Protein AF-A0A7J2RHS8-F1 (afdb_monomer_lite)

pLDDT: mean 70.83, std 19.3, range [36.78, 95.56]

Structure (mmCIF, N/CA/C/O backbone):
data_AF-A0A7J2RHS8-F1
#
_entry.id   AF-A0A7J2RHS8-F1
#
loop_
_atom_site.group_PDB
_atom_site.id
_atom_site.type_symbol
_atom_site.label_atom_id
_atom_site.label_alt_id
_atom_site.lab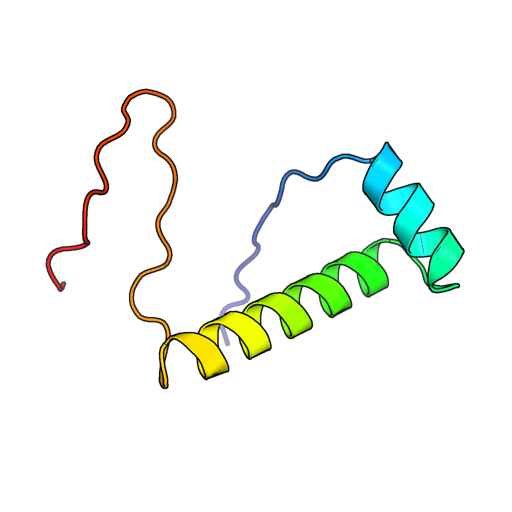el_comp_id
_atom_site.label_asym_id
_atom_site.label_entity_id
_atom_site.label_seq_id
_atom_site.pdbx_PDB_ins_code
_atom_site.Cartn_x
_atom_site.Cartn_y
_atom_site.Cartn_z
_atom_site.occupancy
_atom_site.B_iso_or_equiv
_atom_site.auth_seq_id
_atom_site.auth_comp_id
_atom_site.auth_asym_id
_atom_site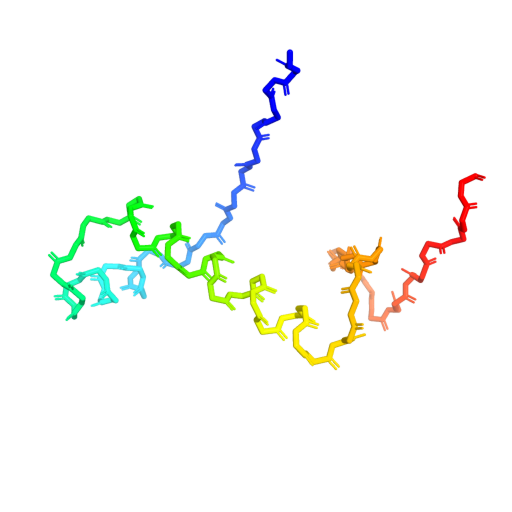.auth_atom_id
_atom_site.pdbx_PDB_model_num
ATOM 1 N N . MET A 1 1 ? 24.885 11.367 1.254 1.00 55.72 1 MET A N 1
ATOM 2 C CA . MET A 1 1 ? 23.644 10.854 0.625 1.00 55.72 1 MET A CA 1
ATOM 3 C C . MET A 1 1 ? 22.586 11.950 0.623 1.00 55.72 1 MET A C 1
ATOM 5 O O . MET A 1 1 ? 22.231 12.424 1.697 1.00 55.72 1 MET A O 1
ATOM 9 N N . LYS A 1 2 ? 22.103 12.388 -0.548 1.00 65.69 2 LYS A N 1
ATOM 10 C CA . LYS A 1 2 ? 20.952 13.305 -0.621 1.00 65.69 2 LYS A CA 1
ATOM 11 C C . LYS A 1 2 ? 19.691 12.537 -0.211 1.00 65.69 2 LYS A C 1
ATOM 13 O O . LYS A 1 2 ? 19.430 11.466 -0.747 1.00 65.69 2 LYS A O 1
ATOM 18 N N . LYS A 1 3 ? 18.929 13.063 0.750 1.00 67.88 3 LYS A N 1
ATOM 19 C CA . LYS A 1 3 ? 17.622 12.506 1.121 1.00 67.88 3 LYS A CA 1
ATOM 20 C C . LYS A 1 3 ? 16.585 13.018 0.125 1.00 67.88 3 LYS A C 1
ATOM 22 O O . LYS A 1 3 ? 16.373 14.223 0.039 1.00 67.88 3 LYS A O 1
ATOM 27 N N . ILE A 1 4 ? 15.955 12.111 -0.615 1.00 75.69 4 ILE A N 1
ATOM 28 C CA . ILE A 1 4 ? 14.827 12.435 -1.490 1.00 75.69 4 ILE A CA 1
ATOM 29 C C . ILE A 1 4 ? 13.547 12.237 -0.677 1.00 75.69 4 ILE A C 1
ATOM 31 O O . ILE A 1 4 ? 13.366 11.201 -0.038 1.00 75.69 4 ILE A O 1
ATOM 35 N N . LYS A 1 5 ? 12.674 13.247 -0.668 1.00 76.94 5 LYS A N 1
ATOM 36 C CA . LYS A 1 5 ? 11.348 13.164 -0.051 1.00 76.94 5 LYS A CA 1
ATOM 37 C C . LYS A 1 5 ? 10.321 12.937 -1.153 1.00 76.94 5 LYS A C 1
ATOM 39 O O . LYS A 1 5 ? 10.202 13.761 -2.053 1.00 76.94 5 LYS A O 1
ATOM 44 N N . ILE A 1 6 ? 9.582 11.837 -1.056 1.00 71.75 6 ILE A N 1
ATOM 45 C CA . ILE A 1 6 ? 8.511 11.484 -1.989 1.00 71.75 6 ILE A CA 1
ATOM 46 C C . ILE A 1 6 ? 7.185 11.575 -1.235 1.00 71.75 6 ILE A C 1
ATOM 48 O O . ILE A 1 6 ? 7.050 11.021 -0.144 1.00 71.75 6 ILE A O 1
ATOM 52 N N . SER A 1 7 ? 6.221 12.291 -1.811 1.00 78.44 7 SER A N 1
ATOM 53 C CA . SER A 1 7 ? 4.850 12.371 -1.304 1.00 78.44 7 SER A CA 1
ATOM 54 C C . SER A 1 7 ? 3.954 11.477 -2.153 1.00 78.44 7 SER A C 1
ATOM 56 O O . SER A 1 7 ? 3.934 11.614 -3.376 1.00 78.44 7 SER A O 1
ATOM 58 N N . VAL A 1 8 ? 3.203 10.587 -1.510 1.00 73.19 8 VAL A N 1
ATOM 59 C CA . VAL A 1 8 ? 2.251 9.683 -2.168 1.00 73.19 8 VAL A CA 1
ATOM 60 C C . VAL A 1 8 ? 0.839 9.961 -1.672 1.00 73.19 8 VAL A C 1
ATOM 62 O O . VAL A 1 8 ? 0.633 10.247 -0.494 1.00 73.19 8 VAL A O 1
ATOM 65 N N . TRP A 1 9 ? -0.130 9.877 -2.578 1.00 81.88 9 TRP A N 1
ATOM 66 C CA . TRP A 1 9 ? -1.548 9.938 -2.238 1.00 81.88 9 TRP A CA 1
ATOM 67 C C . TRP A 1 9 ? -2.062 8.517 -2.063 1.00 81.88 9 TRP A C 1
ATOM 69 O O . TRP A 1 9 ? -1.871 7.675 -2.938 1.00 81.88 9 TRP A O 1
ATOM 79 N N . VAL A 1 10 ? -2.701 8.254 -0.930 1.00 83.44 10 VAL A N 1
AT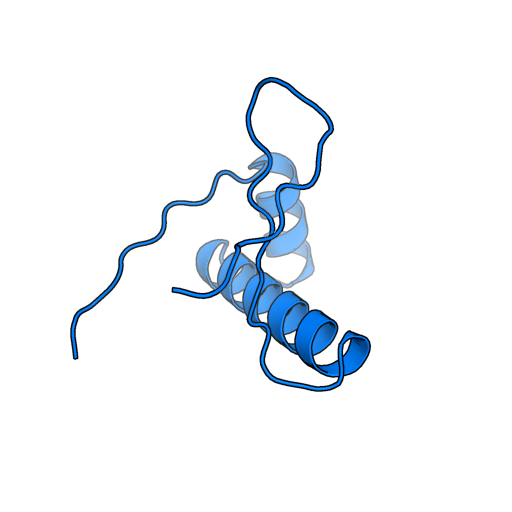OM 80 C CA . VAL A 1 10 ? -3.248 6.941 -0.584 1.00 83.44 10 VAL A CA 1
ATOM 81 C C . VAL A 1 10 ? -4.693 7.098 -0.141 1.00 83.44 10 VAL A C 1
ATOM 83 O O . VAL A 1 10 ? -5.061 8.117 0.442 1.00 83.44 10 VAL A O 1
ATOM 86 N N . ASN A 1 11 ? -5.515 6.086 -0.407 1.00 92.75 11 ASN A N 1
ATOM 87 C CA . ASN A 1 11 ? -6.854 6.024 0.159 1.00 92.75 11 ASN A CA 1
ATOM 88 C C . ASN A 1 11 ? -6.738 5.716 1.663 1.00 92.75 11 ASN A C 1
ATOM 90 O O . ASN A 1 11 ? -6.278 4.641 2.055 1.00 92.75 11 ASN A O 1
ATOM 94 N N . GLU A 1 12 ? -7.135 6.675 2.499 1.00 92.00 12 GLU A N 1
ATOM 95 C CA . GLU A 1 12 ? -6.995 6.588 3.954 1.00 92.00 12 GLU A CA 1
ATOM 96 C C . GLU A 1 12 ? -7.797 5.427 4.558 1.00 92.00 12 GLU A C 1
ATOM 98 O O . GLU A 1 12 ? -7.318 4.747 5.467 1.00 92.00 12 GLU A O 1
ATOM 103 N N . GLU A 1 13 ? -8.997 5.160 4.045 1.00 95.25 13 GLU A N 1
ATOM 104 C CA . GLU A 1 13 ? -9.866 4.096 4.550 1.00 95.25 13 GLU A CA 1
ATOM 105 C C . GLU A 1 13 ? -9.262 2.713 4.278 1.00 95.25 13 GLU A C 1
ATOM 107 O O . GLU A 1 13 ? -9.173 1.870 5.178 1.00 95.25 13 GLU A O 1
ATOM 112 N N . GLN A 1 14 ? -8.753 2.505 3.061 1.00 93.81 14 GLN A N 1
ATOM 113 C CA . GLN A 1 14 ? -8.050 1.274 2.701 1.00 93.81 14 GLN A CA 1
ATOM 114 C C . GLN A 1 14 ? -6.771 1.096 3.520 1.00 93.81 14 GLN A C 1
ATOM 116 O O . GLN A 1 14 ? -6.509 -0.004 4.011 1.00 93.81 14 GLN A O 1
ATOM 121 N N . LEU A 1 15 ? -6.007 2.174 3.725 1.00 92.50 15 LEU A N 1
ATOM 122 C CA . LEU A 1 15 ? -4.797 2.130 4.540 1.00 92.50 15 LEU A CA 1
ATOM 123 C C . LEU A 1 15 ? -5.113 1.754 5.991 1.00 92.50 15 LEU A C 1
ATOM 125 O O . LEU A 1 15 ? -4.429 0.899 6.553 1.00 92.50 15 LEU A O 1
ATOM 129 N N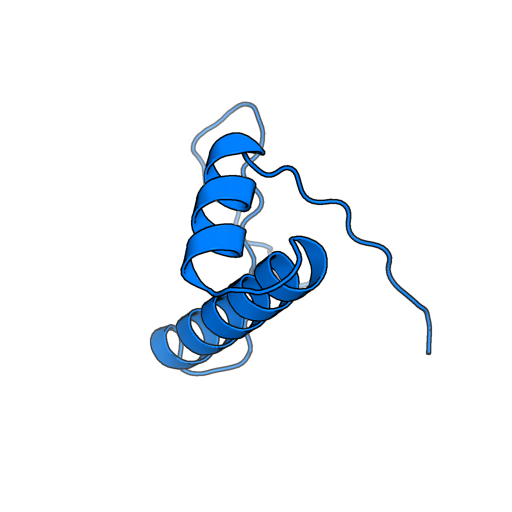 . LYS A 1 16 ? -6.156 2.338 6.592 1.00 94.19 16 LYS A N 1
ATOM 130 C CA . LYS A 1 16 ? -6.598 1.995 7.955 1.00 94.19 16 LYS A CA 1
ATOM 131 C C . LYS A 1 16 ? -7.016 0.533 8.060 1.00 94.19 16 LYS A C 1
ATOM 133 O O . LYS A 1 16 ? -6.592 -0.152 8.992 1.00 94.19 16 LYS A O 1
ATOM 138 N N . LYS A 1 17 ? -7.806 0.043 7.098 1.00 95.56 17 LYS A N 1
ATOM 139 C CA . LYS A 1 17 ? -8.238 -1.360 7.057 1.00 95.56 17 LYS A CA 1
ATOM 140 C C . LYS A 1 17 ? -7.035 -2.301 6.982 1.00 95.56 17 LYS A C 1
ATOM 142 O O . LYS A 1 17 ? -6.934 -3.210 7.800 1.00 95.56 17 LYS A O 1
ATOM 147 N N . LEU A 1 18 ? -6.104 -2.037 6.065 1.00 91.62 18 LEU A N 1
ATOM 148 C CA . LEU A 1 18 ? -4.902 -2.850 5.886 1.00 91.62 18 LEU A CA 1
ATOM 149 C C . LEU A 1 18 ? -3.991 -2.814 7.121 1.00 91.62 18 LEU A C 1
ATOM 151 O O . LEU A 1 18 ? -3.551 -3.861 7.584 1.00 91.62 18 LEU A O 1
ATOM 155 N N . SER A 1 19 ? -3.775 -1.628 7.696 1.00 93.00 19 SER A N 1
ATOM 156 C CA . SER A 1 19 ? -2.977 -1.441 8.919 1.00 93.00 19 SER A CA 1
ATOM 157 C C . SER A 1 19 ? -3.539 -2.267 10.079 1.00 93.00 19 SER A C 1
ATOM 159 O O . SER A 1 19 ? -2.799 -2.965 10.769 1.00 93.00 19 SER A O 1
ATOM 161 N N . LYS A 1 20 ? -4.869 -2.259 10.249 1.00 94.38 20 LYS A N 1
ATOM 162 C CA . LYS A 1 20 ? -5.557 -3.066 11.264 1.00 94.38 20 LYS A CA 1
ATOM 163 C C . LYS A 1 20 ? -5.400 -4.565 11.008 1.00 94.38 20 LYS A C 1
ATOM 165 O O . LYS A 1 20 ? -5.126 -5.300 11.948 1.00 94.38 20 LYS A O 1
ATOM 170 N N . THR A 1 21 ? -5.560 -5.013 9.762 1.00 94.12 21 THR A N 1
ATOM 171 C CA . THR A 1 21 ? -5.395 -6.428 9.391 1.00 94.12 21 THR A CA 1
ATOM 172 C C . THR A 1 21 ? -3.979 -6.929 9.659 1.00 94.12 21 THR A C 1
ATOM 174 O O . THR A 1 21 ? -3.812 -8.042 10.145 1.00 94.12 21 THR A O 1
ATOM 177 N N . LEU A 1 22 ? -2.968 -6.109 9.374 1.00 86.06 22 LEU A N 1
ATOM 178 C CA . LEU A 1 22 ? -1.564 -6.458 9.591 1.00 86.06 22 LEU A CA 1
ATOM 179 C C . LEU A 1 22 ? -1.093 -6.216 11.036 1.00 86.06 22 LEU A C 1
ATOM 181 O O . LEU A 1 22 ? 0.014 -6.617 11.386 1.00 86.06 22 LEU A O 1
ATOM 185 N N . GLY A 1 23 ? -1.896 -5.546 11.868 1.00 92.88 23 GLY A N 1
ATOM 186 C CA . GLY A 1 23 ? -1.541 -5.212 13.249 1.00 92.88 23 GLY A CA 1
ATOM 187 C C . GLY A 1 23 ? -0.374 -4.226 13.373 1.00 92.88 23 GLY A C 1
ATOM 188 O O . GLY A 1 23 ? 0.331 -4.232 14.380 1.00 92.88 23 GLY A O 1
ATOM 189 N N . VAL A 1 24 ? -0.142 -3.388 12.359 1.00 91.69 24 VAL A N 1
ATOM 190 C CA . VAL A 1 24 ? 0.971 -2.425 12.320 1.00 91.69 24 VAL A CA 1
ATOM 191 C C . VAL A 1 24 ? 0.476 -1.011 12.036 1.00 91.69 24 VAL A C 1
ATOM 193 O O . VAL A 1 24 ? -0.636 -0.805 11.558 1.00 91.69 24 VAL A O 1
ATOM 196 N N . ASP A 1 25 ? 1.306 -0.011 12.331 1.00 93.25 25 ASP A N 1
ATOM 197 C CA . ASP A 1 25 ? 0.963 1.383 12.064 1.00 93.25 25 ASP A CA 1
ATOM 198 C C . ASP A 1 25 ? 0.904 1.701 10.550 1.00 93.25 25 ASP A C 1
ATOM 200 O O . ASP A 1 25 ? 1.531 1.011 9.732 1.00 93.25 25 ASP A O 1
ATOM 204 N N . PRO A 1 26 ? 0.182 2.764 10.148 1.00 88.94 26 PRO A N 1
ATOM 205 C CA . PRO A 1 26 ? 0.041 3.137 8.742 1.00 88.94 26 PRO A CA 1
ATOM 206 C C . PRO A 1 26 ? 1.362 3.409 8.016 1.00 88.94 26 PRO A C 1
ATOM 208 O O . PRO A 1 26 ? 1.491 3.073 6.840 1.00 88.94 26 PRO A O 1
ATOM 211 N N . ALA A 1 27 ? 2.368 3.974 8.690 1.00 87.00 27 ALA A N 1
ATOM 212 C CA . ALA A 1 27 ? 3.650 4.276 8.055 1.00 87.00 27 ALA A CA 1
ATOM 213 C C . ALA A 1 27 ? 4.437 2.992 7.747 1.00 87.00 27 ALA A C 1
ATOM 215 O O . ALA A 1 27 ? 5.003 2.856 6.657 1.00 87.00 27 ALA A O 1
ATOM 216 N N . LYS A 1 28 ? 4.434 2.022 8.671 1.00 87.19 28 LYS A N 1
ATOM 217 C CA . LYS A 1 28 ? 4.993 0.683 8.426 1.00 87.19 28 LYS A CA 1
ATOM 218 C C . LYS A 1 28 ? 4.215 -0.073 7.359 1.00 87.19 28 LYS A C 1
ATOM 220 O O . LYS A 1 28 ? 4.839 -0.729 6.532 1.00 87.19 28 LYS A O 1
ATOM 225 N N . THR A 1 29 ? 2.893 0.072 7.331 1.00 89.19 29 THR A N 1
ATOM 226 C CA . THR A 1 29 ? 2.045 -0.515 6.285 1.00 89.19 29 THR A CA 1
ATOM 227 C C . THR A 1 29 ? 2.423 0.013 4.905 1.00 89.19 29 THR A C 1
ATOM 229 O O . THR A 1 29 ? 2.674 -0.779 4.003 1.00 89.19 29 THR A O 1
ATOM 232 N N . ILE A 1 30 ? 2.559 1.336 4.742 1.00 87.25 30 ILE A N 1
ATOM 233 C CA . ILE A 1 30 ? 3.012 1.939 3.477 1.00 87.25 30 ILE A CA 1
ATOM 234 C C . ILE A 1 30 ? 4.388 1.393 3.086 1.00 87.25 30 ILE A C 1
ATOM 236 O O . ILE A 1 30 ? 4.585 0.994 1.942 1.00 87.25 30 ILE A O 1
ATOM 240 N N . ARG A 1 31 ? 5.336 1.333 4.030 1.00 85.44 31 ARG A N 1
ATOM 241 C CA . ARG A 1 31 ? 6.687 0.820 3.757 1.00 85.44 31 ARG A CA 1
ATOM 242 C C . ARG A 1 31 ? 6.669 -0.646 3.314 1.00 85.44 31 ARG A C 1
ATOM 244 O O . ARG A 1 31 ? 7.336 -0.983 2.344 1.00 85.44 31 ARG A O 1
ATOM 251 N N . ALA A 1 32 ? 5.900 -1.498 3.991 1.00 82.69 32 ALA A N 1
ATOM 252 C CA . ALA A 1 32 ? 5.755 -2.903 3.622 1.00 82.69 32 ALA A CA 1
ATOM 253 C C . ALA A 1 32 ? 5.146 -3.051 2.220 1.00 82.69 32 ALA A C 1
ATOM 255 O O . ALA A 1 32 ? 5.686 -3.789 1.401 1.00 82.69 32 ALA A O 1
ATOM 256 N N . SER A 1 33 ? 4.089 -2.294 1.913 1.00 85.00 33 SER A N 1
ATOM 257 C CA . SER A 1 33 ? 3.465 -2.290 0.586 1.00 85.00 33 SER A CA 1
ATOM 258 C C . SER A 1 33 ? 4.430 -1.847 -0.513 1.00 85.00 33 SER A C 1
ATOM 260 O O . SER A 1 33 ? 4.456 -2.459 -1.575 1.00 85.00 33 SER A O 1
ATOM 262 N N . MET A 1 34 ? 5.254 -0.826 -0.256 1.00 83.75 34 MET A N 1
ATOM 263 C CA . MET A 1 34 ? 6.276 -0.378 -1.206 1.00 83.75 34 MET A CA 1
ATOM 264 C C . MET A 1 34 ? 7.341 -1.451 -1.445 1.00 83.75 34 MET A C 1
ATOM 266 O O . MET A 1 34 ? 7.679 -1.698 -2.593 1.00 83.75 34 MET A O 1
ATOM 270 N N . ASN A 1 35 ? 7.814 -2.132 -0.398 1.00 81.56 35 ASN A N 1
ATOM 271 C CA . ASN A 1 35 ? 8.782 -3.226 -0.545 1.00 81.56 35 ASN A CA 1
ATOM 272 C C . ASN A 1 35 ? 8.197 -4.413 -1.327 1.00 81.56 35 ASN A C 1
ATOM 274 O O . ASN A 1 35 ? 8.892 -5.041 -2.118 1.00 81.56 35 ASN A O 1
ATOM 278 N N . VAL A 1 36 ? 6.918 -4.738 -1.103 1.00 82.50 36 VAL A N 1
ATOM 279 C CA . VAL A 1 36 ? 6.230 -5.785 -1.871 1.00 82.50 36 VAL A CA 1
ATOM 280 C C . VAL A 1 36 ? 6.095 -5.367 -3.331 1.00 82.50 36 VAL A C 1
ATOM 282 O O . VAL A 1 36 ? 6.402 -6.169 -4.205 1.00 82.50 36 VAL A O 1
ATOM 285 N N . ALA A 1 37 ? 5.681 -4.127 -3.601 1.00 82.75 37 ALA A N 1
ATOM 286 C CA . ALA A 1 37 ? 5.596 -3.606 -4.961 1.00 82.75 37 ALA A CA 1
ATOM 287 C C . ALA A 1 37 ? 6.961 -3.657 -5.659 1.00 82.75 37 ALA A C 1
ATOM 289 O O . ALA A 1 37 ? 7.044 -4.156 -6.773 1.00 82.75 37 ALA A O 1
ATOM 290 N N . ASP A 1 38 ? 8.025 -3.232 -4.982 1.00 78.94 38 ASP A N 1
ATOM 291 C CA . ASP A 1 38 ? 9.397 -3.280 -5.488 1.00 78.94 38 ASP A CA 1
ATOM 292 C C . ASP A 1 38 ? 9.820 -4.712 -5.854 1.00 78.94 38 ASP A C 1
ATOM 294 O O . ASP A 1 38 ? 10.208 -4.978 -6.988 1.00 78.94 38 ASP A O 1
ATOM 298 N N . ASN A 1 39 ? 9.609 -5.673 -4.947 1.00 75.69 39 ASN A N 1
ATOM 299 C CA . ASN A 1 39 ? 9.874 -7.092 -5.205 1.00 75.69 39 ASN A CA 1
ATOM 300 C C . ASN A 1 39 ? 9.056 -7.651 -6.376 1.00 75.69 39 ASN A C 1
ATOM 302 O O . ASN A 1 39 ? 9.566 -8.438 -7.170 1.00 75.69 39 ASN A O 1
ATOM 306 N N . VAL A 1 40 ? 7.778 -7.283 -6.476 1.00 78.19 40 VAL A N 1
ATOM 307 C CA . VAL A 1 40 ? 6.904 -7.709 -7.575 1.00 78.19 40 VAL A CA 1
ATOM 308 C C . VAL A 1 40 ? 7.436 -7.157 -8.893 1.00 78.19 40 VAL A C 1
ATOM 310 O O . VAL A 1 40 ? 7.603 -7.925 -9.834 1.00 78.19 40 VAL A O 1
ATOM 313 N N . ILE A 1 41 ? 7.765 -5.866 -8.957 1.00 75.69 41 ILE A N 1
ATOM 314 C CA . ILE A 1 41 ? 8.277 -5.240 -10.178 1.00 75.69 41 ILE A CA 1
ATOM 315 C C . ILE A 1 41 ? 9.636 -5.859 -10.559 1.00 75.69 41 ILE A C 1
ATOM 317 O O . ILE A 1 41 ? 9.818 -6.264 -11.705 1.00 75.69 41 ILE A O 1
ATOM 321 N N . HIS A 1 42 ? 10.555 -6.044 -9.610 1.00 71.81 42 HIS A N 1
ATOM 322 C CA . HIS A 1 42 ? 11.840 -6.698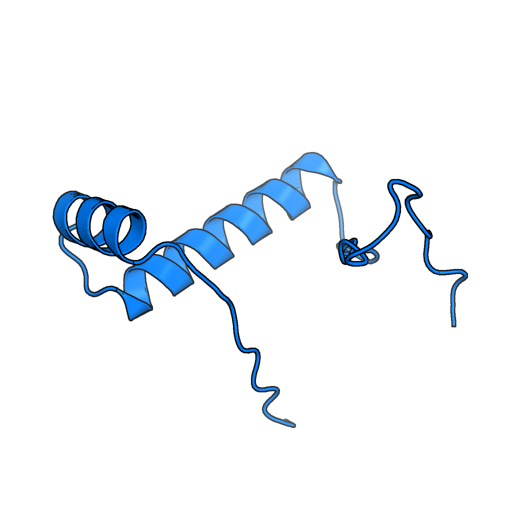 -9.873 1.00 71.81 42 HIS A CA 1
ATOM 323 C C . HIS A 1 42 ? 11.692 -8.130 -10.405 1.00 71.81 42 HIS A C 1
ATOM 325 O O . HIS A 1 42 ? 12.372 -8.499 -11.362 1.00 71.81 42 HIS A O 1
ATOM 331 N N . ASN A 1 43 ? 10.787 -8.925 -9.829 1.00 73.38 43 ASN A N 1
ATOM 332 C CA . ASN A 1 43 ? 10.571 -10.310 -10.254 1.00 73.38 43 ASN A CA 1
ATOM 333 C C . ASN A 1 43 ? 9.816 -10.418 -11.589 1.00 73.38 43 ASN A C 1
ATOM 335 O O . ASN A 1 43 ? 10.108 -11.318 -12.371 1.00 73.38 43 ASN A O 1
ATOM 339 N N . LEU A 1 44 ? 8.858 -9.523 -11.864 1.00 73.50 44 LEU A N 1
ATOM 340 C CA . LEU A 1 44 ? 8.094 -9.527 -13.119 1.00 73.50 44 LEU A CA 1
ATOM 341 C C . LEU A 1 44 ? 8.911 -9.025 -14.309 1.00 73.50 44 LEU A C 1
ATOM 343 O O . LEU A 1 44 ? 8.775 -9.567 -15.402 1.00 73.50 44 LEU A O 1
ATOM 347 N N . PHE A 1 45 ? 9.737 -7.998 -14.112 1.00 68.94 45 PHE A N 1
ATOM 348 C CA . PHE A 1 45 ? 10.512 -7.386 -15.195 1.00 68.94 45 PHE A CA 1
ATOM 349 C C . PHE A 1 45 ? 11.966 -7.881 -15.256 1.00 68.94 45 PHE A C 1
ATOM 351 O O . PHE A 1 45 ? 12.715 -7.466 -16.136 1.00 68.94 45 PHE A O 1
ATOM 358 N N . GLY A 1 46 ? 12.360 -8.798 -14.364 1.00 58.66 46 GLY A N 1
ATOM 359 C CA . GLY A 1 46 ? 13.625 -9.535 -14.441 1.00 58.66 46 GLY A CA 1
ATOM 360 C C . GLY A 1 46 ? 14.891 -8.693 -14.249 1.00 58.66 46 GLY A C 1
ATOM 361 O O . GLY A 1 46 ? 15.967 -9.125 -14.657 1.00 58.66 46 GLY A O 1
ATOM 362 N N . GLY A 1 47 ? 14.797 -7.498 -13.654 1.00 63.72 47 GLY A N 1
ATOM 363 C CA . GLY A 1 47 ? 15.933 -6.583 -13.533 1.00 63.72 47 GLY A CA 1
ATOM 364 C C . GLY A 1 47 ? 15.599 -5.212 -12.944 1.00 63.72 47 GLY A C 1
ATOM 365 O O . GLY A 1 47 ? 14.530 -4.992 -12.374 1.00 63.72 47 GLY A O 1
ATOM 366 N N . GLU A 1 48 ? 16.570 -4.300 -13.045 1.00 56.03 48 GLU A N 1
ATOM 367 C CA . GLU A 1 48 ? 16.499 -2.912 -12.579 1.00 56.03 48 GLU A CA 1
ATOM 368 C C . GLU A 1 48 ? 15.368 -2.157 -13.299 1.00 56.03 48 GLU A C 1
ATOM 370 O O . GLU A 1 48 ? 15.323 -2.077 -14.529 1.00 56.03 48 GLU A O 1
ATOM 375 N N . VAL A 1 49 ? 14.427 -1.614 -12.527 1.00 54.53 49 VAL A N 1
ATOM 376 C CA . VAL A 1 49 ? 13.239 -0.927 -13.045 1.00 54.53 49 VAL A CA 1
ATOM 377 C C . VAL A 1 49 ? 13.641 0.463 -13.519 1.00 54.53 49 VAL A C 1
ATOM 379 O O . VAL A 1 49 ? 13.621 1.423 -12.753 1.00 54.53 49 VAL A O 1
ATOM 382 N N . LYS A 1 50 ? 14.026 0.583 -14.791 1.00 52.59 50 LYS A N 1
ATOM 383 C CA . LYS A 1 50 ? 14.452 1.870 -15.364 1.00 52.59 50 LYS A CA 1
ATOM 384 C C . LYS A 1 50 ? 13.290 2.841 -15.604 1.00 52.59 50 LYS A C 1
ATOM 386 O O . LYS A 1 50 ? 13.476 4.047 -15.502 1.00 52.59 50 LYS A O 1
ATOM 391 N N . ASN A 1 51 ? 12.081 2.322 -15.843 1.00 50.62 51 ASN A N 1
ATOM 392 C CA . ASN A 1 51 ? 10.936 3.111 -16.302 1.00 50.62 51 ASN A CA 1
ATOM 393 C C . ASN A 1 51 ? 9.721 2.953 -15.375 1.00 50.62 51 ASN A C 1
ATOM 395 O O . ASN A 1 51 ? 8.925 2.027 -15.517 1.00 50.62 51 ASN A O 1
ATOM 399 N N . ILE A 1 52 ? 9.555 3.881 -14.426 1.00 52.78 52 ILE A N 1
ATOM 400 C CA . ILE A 1 52 ? 8.329 3.995 -13.623 1.00 52.78 52 ILE A CA 1
ATOM 401 C C . ILE A 1 52 ? 7.394 4.974 -14.340 1.00 52.78 52 ILE A C 1
ATOM 403 O O . ILE A 1 52 ? 7.585 6.190 -14.285 1.00 52.78 52 ILE A O 1
ATOM 407 N N . PHE A 1 53 ? 6.376 4.449 -15.024 1.00 48.78 53 PHE A N 1
ATOM 408 C CA . PHE A 1 53 ? 5.379 5.259 -15.725 1.00 48.78 53 PHE A CA 1
ATOM 409 C C . PHE A 1 53 ? 4.657 6.208 -14.755 1.00 48.78 53 PHE A C 1
ATOM 411 O O . PHE A 1 53 ? 3.983 5.775 -13.815 1.00 48.78 53 PHE A O 1
ATOM 418 N N . ARG A 1 54 ? 4.735 7.521 -14.999 1.00 40.84 54 ARG A N 1
ATOM 419 C CA . ARG A 1 54 ? 3.875 8.504 -14.330 1.00 40.84 54 ARG A CA 1
ATOM 420 C C . ARG A 1 54 ? 2.635 8.726 -15.186 1.00 40.84 54 ARG 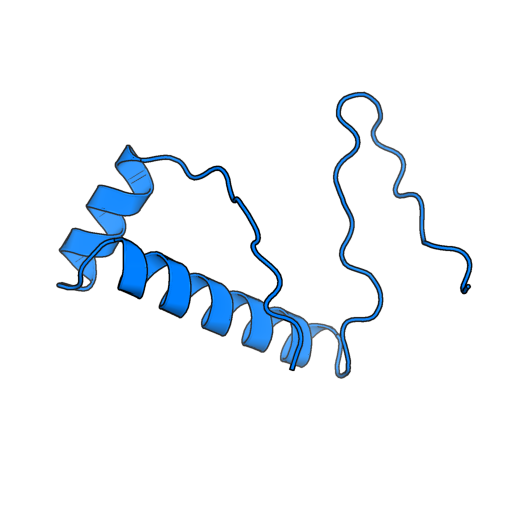A C 1
ATOM 422 O O . ARG A 1 54 ? 2.732 9.249 -16.289 1.00 40.84 54 ARG A O 1
ATOM 429 N N . ARG A 1 55 ? 1.451 8.417 -14.651 1.00 37.00 55 ARG A N 1
ATOM 430 C CA . ARG A 1 55 ? 0.172 8.784 -15.282 1.00 37.00 55 ARG A CA 1
ATOM 431 C C . ARG A 1 55 ? 0.112 10.317 -15.424 1.00 37.00 55 ARG A C 1
ATOM 433 O O . ARG A 1 55 ? 0.011 11.022 -14.413 1.00 37.00 55 ARG A O 1
ATOM 440 N N . LYS A 1 56 ? 0.208 10.857 -16.647 1.00 41.41 56 LYS A N 1
ATOM 441 C CA . LYS A 1 56 ? -0.158 12.260 -16.918 1.00 41.41 56 LYS A CA 1
ATOM 442 C C . LYS A 1 56 ? -1.668 12.390 -16.706 1.00 41.41 56 LYS A C 1
ATOM 444 O O . LYS A 1 56 ? -2.436 11.506 -17.066 1.00 41.41 56 LYS A O 1
ATOM 449 N N . LYS A 1 57 ? -2.096 13.498 -16.096 1.00 43.84 57 LYS A N 1
ATOM 450 C CA . LYS A 1 57 ? -3.490 13.747 -15.685 1.00 43.84 57 LYS A CA 1
ATOM 451 C C . LYS A 1 57 ? -4.495 13.832 -16.848 1.00 43.84 57 LYS A C 1
ATOM 453 O O . LYS A 1 57 ? -5.676 13.986 -16.565 1.00 43.84 57 LYS A O 1
ATOM 458 N N . SER A 1 58 ? -4.055 13.783 -18.108 1.00 47.97 58 SER A N 1
ATOM 459 C CA . SER A 1 58 ? -4.891 14.189 -19.238 1.00 47.97 58 SER A CA 1
ATOM 460 C C . SER A 1 58 ? -4.848 13.325 -20.493 1.00 47.97 58 SER A C 1
ATOM 462 O O . SER A 1 58 ? -5.587 13.690 -21.387 1.00 47.97 58 SER A O 1
ATOM 464 N N . ASN A 1 59 ? -4.054 12.254 -20.623 1.00 41.94 59 ASN A N 1
ATOM 465 C CA . ASN A 1 59 ? -4.166 11.374 -21.800 1.00 41.94 59 ASN A CA 1
ATOM 466 C C . ASN A 1 59 ? -3.481 10.015 -21.611 1.00 41.94 59 ASN A C 1
ATOM 468 O O . ASN A 1 59 ? -2.409 9.918 -21.014 1.00 41.94 59 ASN A O 1
ATOM 472 N N . GLU A 1 60 ? -4.144 8.988 -22.138 1.00 46.75 60 GLU A N 1
ATOM 473 C CA . GLU A 1 60 ? -3.815 7.559 -22.135 1.00 46.75 60 GLU A CA 1
ATOM 474 C C . GLU A 1 60 ? -2.712 7.189 -23.140 1.00 46.75 60 GLU A C 1
ATOM 476 O O . GLU A 1 60 ? -2.816 6.184 -23.834 1.00 46.75 60 GLU A O 1
ATOM 481 N N . GLU A 1 61 ? -1.637 7.969 -23.217 1.00 42.91 61 GLU A N 1
ATOM 482 C CA . GLU A 1 61 ? -0.454 7.575 -23.985 1.00 42.91 61 GLU A CA 1
ATOM 483 C C . GLU A 1 61 ? 0.738 7.417 -23.044 1.00 42.91 61 GLU A C 1
ATOM 485 O O . GLU A 1 61 ? 1.123 8.321 -22.296 1.00 42.91 61 GLU A O 1
ATOM 490 N N . LEU A 1 62 ? 1.261 6.191 -23.028 1.00 41.62 62 LEU A N 1
ATOM 491 C CA . LEU A 1 62 ? 2.450 5.786 -22.298 1.00 41.62 62 LEU A CA 1
ATOM 492 C C . LEU A 1 62 ? 3.661 6.437 -22.978 1.00 41.62 62 LEU A C 1
ATOM 494 O O . LEU A 1 62 ? 4.271 5.832 -23.852 1.00 41.62 62 LEU A O 1
ATOM 498 N N . ASP A 1 63 ? 4.008 7.662 -22.582 1.00 41.09 63 ASP A N 1
ATOM 499 C CA . ASP A 1 63 ? 5.324 8.229 -22.895 1.00 41.09 63 ASP A CA 1
ATOM 500 C C . ASP A 1 63 ? 6.379 7.328 -22.234 1.00 41.09 63 ASP A C 1
ATOM 502 O O . ASP A 1 63 ? 6.548 7.329 -21.007 1.00 41.09 63 ASP A O 1
ATOM 506 N N . MET A 1 64 ? 7.060 6.516 -23.043 1.00 42.72 64 MET A N 1
ATOM 507 C CA . MET A 1 64 ? 8.338 5.932 -22.653 1.00 42.72 64 MET A CA 1
ATOM 508 C C . MET A 1 64 ? 9.350 7.072 -22.552 1.00 42.72 64 MET A C 1
ATOM 510 O O . MET A 1 64 ? 9.373 7.959 -23.401 1.00 42.72 64 MET A O 1
ATOM 514 N N . TYR A 1 65 ? 10.185 7.062 -21.515 1.00 44.47 65 TYR A N 1
ATOM 515 C CA . TYR A 1 65 ? 11.358 7.926 -21.500 1.00 44.47 65 TYR A CA 1
ATOM 516 C C . TYR A 1 65 ? 12.257 7.523 -22.676 1.00 44.47 65 TYR A C 1
ATOM 518 O O . TYR A 1 65 ? 12.695 6.375 -22.741 1.00 44.47 65 TYR A O 1
ATOM 526 N N . GLU A 1 66 ? 12.521 8.446 -23.599 1.00 39.00 66 GLU A N 1
ATOM 527 C CA . GLU A 1 66 ? 13.762 8.382 -24.368 1.00 39.00 66 GLU A CA 1
ATOM 528 C C . GLU A 1 66 ? 14.908 8.589 -23.363 1.00 39.00 66 GLU A C 1
ATOM 530 O O . GLU A 1 66 ? 14.836 9.480 -22.509 1.00 39.00 66 GLU A O 1
ATOM 535 N N . ASP A 1 67 ? 15.882 7.675 -23.388 1.00 36.78 67 ASP A N 1
ATOM 536 C CA . ASP A 1 67 ? 17.050 7.656 -22.500 1.00 36.78 67 ASP A CA 1
ATOM 537 C C . ASP A 1 67 ? 17.783 9.026 -22.486 1.00 36.78 67 ASP A C 1
ATOM 539 O O . ASP A 1 67 ? 17.736 9.749 -23.482 1.00 36.78 67 ASP A O 1
ATOM 543 N N . PRO A 1 68 ? 18.427 9.395 -21.356 1.00 47.41 68 PRO A N 1
ATOM 544 C CA . PRO A 1 68 ? 18.871 10.760 -21.032 1.00 47.41 68 PRO A CA 1
ATOM 545 C C . PRO A 1 68 ? 19.907 11.393 -21.970 1.00 47.41 68 PRO A C 1
ATOM 547 O O . PRO A 1 68 ? 20.776 10.667 -22.503 1.00 47.41 68 PRO A O 1
#

Sequence (68 aa):
MKKIKISVWVNEEQLKKLSKTLGVDPAKTIRASMNVADNVIHNLFGGEVKNIFRRKKSNEELDMYEDP

Foldseek 3Di:
DDDDDDDDDDDPVVLVVQCVVVVHDSVVSVVVVVVVVVVVCCVVVVDDDPDDFDDDPDDDDGPDDPDD

Secondary structure (DSSP, 8-state):
-PPPP------HHHHHHHHHHHTS-HHHHHHHHHHHHHHHHHHHHTS---------TT-----PPPP-

Radius of gyration: 15.29 Å; chains: 1; bounding box: 34×24×38 Å